Protein AF-A0A9E7YPV1-F1 (afdb_monomer_lite)

Sequence (61 aa):
MTFIAEPDDAGTLLTTRTCVHCPDEATRRRFAPYWYLIRVPSGLIRRMLLQRIRQLAEAHA

pLDDT: mean 80.48, std 6.54, range [52.28, 88.19]

Foldseek 3Di:
DDWDWDADPVGIDIDDDDDDDDPDPVSCVVCVVVCVVVCVVVVVVVVVVVVVVVVVVVVVD

Radius of gyration: 15.5 Å; chains: 1; bounding box: 33×19×43 Å

Secondary structure (DSSP, 8-state):
-EEEEEEETTEEEEEEE-------HHHHHHHHHHHHHHHHHHHHHHHHHHHHHHHHHHHT-

Structure (mmCIF, N/CA/C/O backbone):
data_AF-A0A9E7YPV1-F1
#
_entry.id   AF-A0A9E7YPV1-F1
#
loop_
_atom_site.group_PDB
_atom_site.id
_atom_site.type_symbol
_atom_site.label_atom_id
_atom_site.label_alt_id
_atom_site.label_comp_id
_atom_site.label_asym_id
_atom_site.label_entity_id
_atom_site.label_seq_id
_atom_site.pdbx_PDB_ins_code
_atom_site.Cartn_x
_atom_site.Cartn_y
_atom_site.Cartn_z
_atom_site.occupancy
_atom_site.B_iso_or_equiv
_atom_site.auth_seq_id
_atom_site.auth_comp_id
_atom_site.auth_asym_id
_atom_site.auth_atom_id
_atom_site.pdbx_PDB_model_num
ATOM 1 N N . MET A 1 1 ? 4.854 9.050 1.425 1.00 60.09 1 MET A N 1
ATOM 2 C CA . MET A 1 1 ? 3.731 8.117 1.667 1.00 60.09 1 MET A CA 1
ATOM 3 C C . MET A 1 1 ? 2.651 8.924 2.346 1.00 60.09 1 MET A C 1
ATOM 5 O O . MET A 1 1 ? 2.930 9.460 3.406 1.00 60.09 1 MET A O 1
ATOM 9 N N . THR A 1 2 ? 1.488 9.070 1.721 1.00 76.88 2 THR A N 1
ATOM 10 C CA . THR A 1 2 ? 0.397 9.881 2.279 1.00 76.88 2 THR A CA 1
ATOM 11 C C . THR A 1 2 ? -0.740 8.953 2.673 1.00 76.88 2 THR A C 1
ATOM 13 O O . THR A 1 2 ? -1.109 8.078 1.883 1.00 76.88 2 THR A O 1
ATOM 16 N N . PHE A 1 3 ? -1.253 9.134 3.886 1.00 78.25 3 PHE A N 1
ATOM 17 C CA . PHE A 1 3 ? -2.418 8.434 4.416 1.00 78.25 3 PHE A CA 1
ATOM 18 C C . PHE A 1 3 ? -3.577 9.424 4.454 1.00 78.25 3 PHE A C 1
ATOM 20 O O . PHE A 1 3 ? -3.404 10.543 4.931 1.00 78.25 3 PHE A O 1
ATOM 27 N N . ILE A 1 4 ? -4.719 9.028 3.908 1.00 83.75 4 ILE A N 1
ATOM 28 C CA . ILE A 1 4 ? -5.943 9.826 3.887 1.00 83.75 4 ILE A CA 1
ATOM 29 C C . ILE A 1 4 ? -7.008 8.983 4.577 1.00 83.75 4 ILE A C 1
ATOM 31 O O . ILE A 1 4 ? -7.227 7.841 4.177 1.00 83.75 4 ILE A O 1
ATOM 35 N N . ALA A 1 5 ? -7.600 9.521 5.636 1.00 83.44 5 ALA A N 1
ATOM 36 C CA . ALA A 1 5 ? -8.729 8.920 6.326 1.00 83.44 5 ALA A CA 1
ATOM 37 C C . ALA A 1 5 ? -9.976 9.723 5.956 1.00 83.44 5 ALA A C 1
ATOM 39 O O . ALA A 1 5 ? -10.043 10.913 6.259 1.00 83.44 5 ALA A O 1
ATOM 40 N N . GLU A 1 6 ? -10.919 9.088 5.272 1.00 87.50 6 GLU A N 1
ATOM 41 C CA . GLU A 1 6 ? -12.185 9.699 4.867 1.00 87.50 6 GLU A CA 1
ATOM 42 C C . GLU A 1 6 ? -13.329 9.009 5.619 1.00 87.50 6 GLU A C 1
ATOM 44 O O . GLU A 1 6 ? -13.299 7.784 5.764 1.00 87.50 6 GLU A O 1
ATOM 49 N N . PRO A 1 7 ? -14.314 9.757 6.141 1.00 82.75 7 PRO A N 1
ATOM 50 C CA . PRO A 1 7 ? -15.511 9.151 6.707 1.00 82.75 7 PRO A CA 1
ATOM 51 C C . PRO A 1 7 ? -16.299 8.445 5.594 1.00 82.75 7 PRO A C 1
ATOM 53 O O . PRO A 1 7 ? -16.486 9.001 4.514 1.00 82.75 7 PRO A O 1
ATOM 56 N N . ASP A 1 8 ? -16.736 7.220 5.864 1.00 85.88 8 ASP A N 1
ATOM 57 C CA . ASP A 1 8 ? -17.515 6.361 4.970 1.00 85.88 8 ASP A CA 1
ATOM 58 C C . ASP A 1 8 ? -18.799 5.916 5.688 1.00 85.88 8 ASP A C 1
ATOM 60 O O . ASP A 1 8 ? -18.841 5.888 6.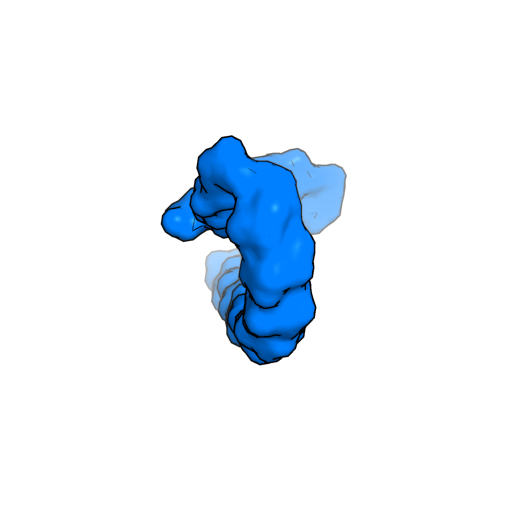919 1.00 85.88 8 ASP A O 1
ATOM 64 N N . ASP A 1 9 ? -19.844 5.540 4.948 1.00 74.00 9 ASP A N 1
ATOM 65 C CA . ASP A 1 9 ? -21.158 5.173 5.515 1.00 74.00 9 ASP A CA 1
ATOM 66 C C . ASP A 1 9 ? -21.074 4.034 6.558 1.00 74.00 9 ASP A C 1
ATOM 68 O O . ASP A 1 9 ? -21.902 3.941 7.463 1.00 74.00 9 ASP A O 1
ATOM 72 N N . ALA A 1 10 ? -20.045 3.182 6.471 1.00 76.06 10 ALA A N 1
ATOM 73 C CA . ALA A 1 10 ? -19.796 2.078 7.398 1.00 76.06 10 ALA A CA 1
ATOM 74 C C . ALA A 1 10 ? -18.640 2.324 8.398 1.00 76.06 10 ALA A C 1
ATOM 76 O O . ALA A 1 10 ? -18.272 1.398 9.126 1.00 76.06 10 ALA A O 1
ATOM 77 N N . GLY A 1 11 ? -18.033 3.521 8.440 1.00 79.19 11 GLY A N 1
ATOM 78 C CA . GLY A 1 11 ? -16.925 3.841 9.352 1.00 79.19 11 GLY A CA 1
ATOM 79 C C . GLY A 1 11 ? -15.916 4.853 8.794 1.00 79.19 11 GLY A C 1
ATOM 80 O O . GLY A 1 11 ? -16.278 5.942 8.367 1.00 79.19 11 GLY A O 1
ATOM 81 N N . THR A 1 12 ? -14.625 4.511 8.820 1.00 82.44 12 THR A N 1
ATOM 82 C CA . THR A 1 12 ? -13.538 5.372 8.315 1.00 82.44 12 THR A CA 1
ATOM 83 C C . THR A 1 12 ? -12.723 4.617 7.270 1.00 82.44 12 THR A C 1
ATOM 85 O O . THR A 1 12 ? -12.066 3.620 7.582 1.00 82.44 12 THR A O 1
ATOM 88 N N . LEU A 1 13 ? -12.724 5.099 6.027 1.00 81.19 13 LEU A N 1
ATOM 89 C CA . LEU A 1 13 ? -11.924 4.559 4.935 1.00 81.19 13 LEU A CA 1
ATOM 90 C C . LEU A 1 13 ? -10.501 5.124 4.992 1.00 81.19 13 LEU A C 1
ATOM 92 O O . LEU A 1 13 ? -10.263 6.302 4.732 1.00 81.19 13 LEU A O 1
ATOM 96 N N . LEU A 1 14 ? -9.530 4.261 5.291 1.00 81.38 14 LEU A N 1
ATOM 97 C CA . LEU A 1 14 ? -8.113 4.619 5.275 1.00 81.38 14 LEU A CA 1
ATOM 98 C C . LEU A 1 14 ? -7.463 4.229 3.942 1.00 81.38 14 LEU A C 1
ATOM 100 O O . LEU A 1 14 ? -7.272 3.049 3.641 1.00 81.38 14 LEU A O 1
ATOM 104 N N . THR A 1 15 ? -7.051 5.233 3.172 1.00 80.06 15 THR A N 1
ATOM 105 C CA . THR A 1 15 ? -6.398 5.066 1.872 1.00 80.06 15 THR A CA 1
ATOM 106 C C . THR A 1 15 ? -4.940 5.513 1.928 1.00 80.06 15 THR A C 1
ATOM 108 O O . THR A 1 15 ? -4.621 6.638 2.312 1.00 80.06 15 THR A O 1
ATOM 111 N N . THR A 1 16 ? -4.027 4.654 1.468 1.00 81.75 16 THR A N 1
ATOM 112 C CA . THR A 1 16 ? -2.597 4.985 1.376 1.00 81.75 16 THR A CA 1
ATOM 113 C C . THR A 1 16 ? -2.183 5.185 -0.073 1.00 81.75 16 THR A C 1
ATOM 115 O O . THR A 1 16 ? -2.094 4.223 -0.841 1.00 81.75 16 THR A O 1
ATOM 118 N N . ARG A 1 17 ? -1.823 6.416 -0.445 1.00 80.00 17 ARG A N 1
ATOM 119 C CA . ARG A 1 17 ? -1.338 6.729 -1.796 1.00 80.00 17 ARG A CA 1
ATOM 120 C C . ARG A 1 17 ? 0.185 6.796 -1.834 1.00 80.00 17 ARG A C 1
ATOM 122 O O . ARG A 1 17 ? 0.864 7.284 -0.926 1.00 80.00 17 ARG A O 1
ATOM 129 N N . THR A 1 18 ? 0.774 6.267 -2.901 1.00 76.81 18 THR A N 1
ATOM 130 C CA . THR A 1 18 ? 2.199 6.454 -3.195 1.00 76.81 18 THR A CA 1
ATOM 131 C C . THR A 1 18 ? 2.356 6.810 -4.648 1.00 76.81 18 THR A C 1
ATOM 133 O O . THR A 1 18 ? 2.141 5.990 -5.535 1.00 76.81 18 THR A O 1
ATOM 136 N N . CYS A 1 19 ? 2.667 8.081 -4.855 1.00 72.94 19 CYS A N 1
ATOM 137 C CA . CYS A 1 19 ? 2.968 8.63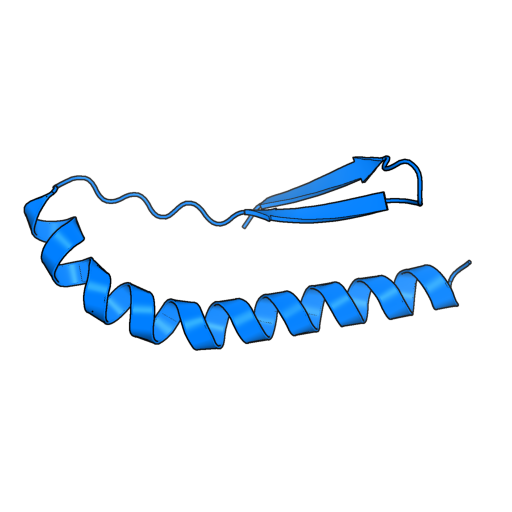5 -6.154 1.00 72.94 19 CYS A CA 1
ATOM 138 C C . CYS A 1 19 ? 4.427 8.317 -6.474 1.00 72.94 19 CYS A C 1
ATOM 140 O O . CYS A 1 19 ? 5.309 8.588 -5.661 1.00 72.94 19 CYS A O 1
ATOM 142 N N . VAL A 1 20 ? 4.665 7.747 -7.650 1.00 73.12 20 VAL A N 1
ATOM 143 C CA . VAL A 1 20 ? 6.002 7.642 -8.232 1.00 73.12 20 VAL A CA 1
ATOM 144 C C . VAL A 1 20 ? 6.022 8.522 -9.457 1.00 73.12 20 VAL A C 1
ATOM 146 O O . VAL A 1 20 ? 5.192 8.368 -10.351 1.00 73.12 20 VAL A O 1
ATOM 149 N N . HIS A 1 21 ? 6.933 9.486 -9.455 1.00 73.00 21 HIS A N 1
ATOM 150 C CA . HIS A 1 21 ? 7.124 10.369 -10.586 1.00 73.00 21 HIS A CA 1
ATOM 151 C C . HIS A 1 21 ? 7.996 9.658 -11.625 1.00 73.00 21 HIS A C 1
ATOM 153 O O . HIS A 1 21 ? 9.105 9.227 -11.317 1.00 73.00 21 HIS A O 1
ATOM 159 N N . CYS A 1 22 ? 7.480 9.513 -12.845 1.00 69.31 22 CYS A N 1
ATOM 160 C CA . CYS A 1 22 ? 8.241 9.038 -13.996 1.00 69.31 22 CYS A CA 1
ATOM 161 C C . CYS A 1 22 ? 8.251 10.166 -15.039 1.00 69.31 22 CYS A C 1
ATOM 163 O O . CYS A 1 22 ? 7.183 10.447 -15.583 1.00 69.31 22 CYS A O 1
ATOM 165 N N . PRO A 1 23 ? 9.401 10.812 -15.300 1.00 73.06 23 PRO A N 1
ATOM 166 C CA . PRO A 1 23 ? 9.473 11.972 -16.190 1.00 73.06 23 PRO A CA 1
ATOM 167 C C . PRO A 1 23 ? 9.324 11.617 -17.680 1.00 73.06 23 PRO A C 1
ATOM 169 O O . PRO A 1 23 ? 8.765 12.410 -18.427 1.00 73.06 23 PRO A O 1
ATOM 172 N N . ASP A 1 24 ? 9.727 10.411 -18.102 1.00 82.19 24 ASP A N 1
ATOM 173 C CA . ASP A 1 24 ? 9.710 9.995 -19.514 1.00 82.19 24 ASP A CA 1
ATOM 1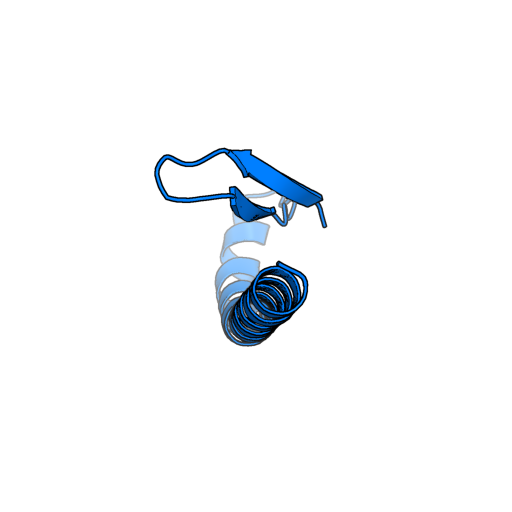74 C C . ASP A 1 24 ? 8.909 8.712 -19.756 1.00 82.19 24 ASP A C 1
ATOM 176 O O . ASP A 1 24 ? 8.963 7.755 -18.974 1.00 82.19 24 ASP A O 1
ATOM 180 N N . GLU A 1 25 ? 8.239 8.631 -20.907 1.00 77.81 25 GLU A N 1
ATOM 181 C CA . GLU A 1 25 ? 7.475 7.448 -21.323 1.00 77.81 25 GLU A CA 1
ATOM 182 C C . GLU A 1 25 ? 8.372 6.230 -21.611 1.00 77.81 25 GLU A C 1
ATOM 184 O O . GLU A 1 25 ? 8.014 5.093 -21.288 1.00 77.81 25 GLU A O 1
ATOM 189 N N . ALA A 1 26 ? 9.579 6.459 -22.144 1.00 81.06 26 ALA A N 1
ATOM 190 C CA . ALA A 1 26 ? 10.582 5.415 -22.364 1.00 81.06 26 ALA A CA 1
ATOM 191 C C . ALA A 1 26 ? 11.076 4.812 -21.036 1.00 81.06 26 ALA A C 1
ATOM 193 O O . ALA A 1 26 ? 11.170 3.588 -20.894 1.00 81.06 26 ALA A O 1
ATOM 194 N N . THR A 1 27 ? 11.313 5.666 -20.036 1.00 78.50 27 THR A N 1
ATOM 195 C CA . THR A 1 27 ? 11.667 5.257 -18.672 1.00 78.50 27 THR A CA 1
ATOM 196 C C . THR A 1 27 ? 10.495 4.538 -18.015 1.00 78.50 27 THR A C 1
ATOM 198 O O . THR A 1 27 ? 1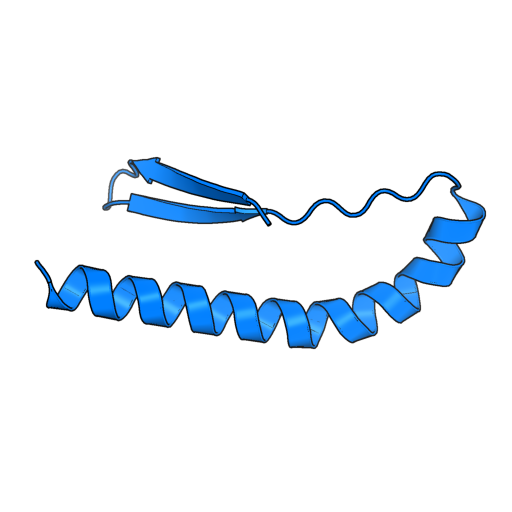0.691 3.475 -17.437 1.00 78.50 27 THR A O 1
ATOM 201 N N . ARG A 1 28 ? 9.256 5.020 -18.192 1.00 79.38 28 ARG A N 1
ATOM 202 C CA . ARG A 1 28 ? 8.040 4.366 -17.686 1.00 79.38 28 ARG A CA 1
ATOM 203 C C . ARG A 1 28 ? 7.855 2.959 -18.255 1.00 79.38 28 ARG A C 1
ATOM 205 O O . ARG A 1 28 ? 7.492 2.069 -17.498 1.00 79.38 28 ARG A O 1
ATOM 212 N N . ARG A 1 29 ? 8.126 2.723 -19.545 1.00 80.94 29 ARG A N 1
ATOM 213 C CA . ARG A 1 29 ? 8.009 1.385 -20.165 1.00 80.94 29 ARG A CA 1
ATOM 214 C C . ARG A 1 29 ? 9.047 0.393 -19.645 1.00 80.94 29 ARG A C 1
ATOM 216 O O . ARG A 1 29 ? 8.698 -0.751 -19.383 1.00 80.94 29 ARG A O 1
ATOM 223 N N . ARG A 1 30 ? 10.299 0.824 -19.462 1.00 82.19 30 ARG A N 1
ATOM 224 C CA . ARG A 1 30 ? 11.366 -0.023 -18.890 1.00 82.19 30 ARG A CA 1
ATOM 225 C C . ARG A 1 30 ? 11.181 -0.245 -17.392 1.00 82.19 30 ARG A C 1
ATOM 227 O O . ARG A 1 30 ? 11.446 -1.328 -16.883 1.00 82.19 30 ARG A O 1
ATOM 234 N N . PHE A 1 31 ? 10.684 0.772 -16.699 1.00 81.31 31 PHE A N 1
ATOM 235 C CA . PHE A 1 31 ? 10.410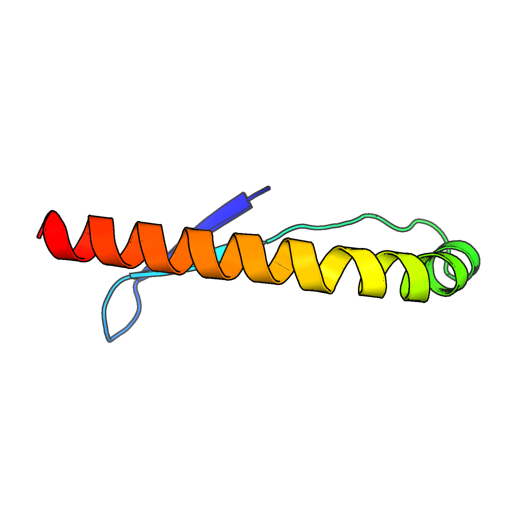 0.723 -15.274 1.00 81.31 31 PHE A CA 1
ATOM 236 C C . PHE A 1 31 ? 9.119 -0.031 -14.961 1.00 81.31 31 PHE A C 1
ATOM 238 O O . PHE A 1 31 ? 9.041 -0.626 -13.903 1.00 81.31 31 PHE A O 1
ATOM 245 N N . ALA A 1 32 ? 8.127 -0.080 -15.855 1.00 81.38 32 ALA A N 1
ATOM 246 C CA . ALA A 1 32 ? 6.853 -0.769 -15.632 1.00 81.38 32 ALA A CA 1
ATOM 247 C C . ALA A 1 32 ? 6.989 -2.241 -15.192 1.00 81.38 32 ALA A C 1
ATOM 249 O O . ALA A 1 32 ? 6.366 -2.579 -14.184 1.00 81.38 32 ALA A O 1
ATOM 250 N N . PRO A 1 33 ? 7.773 -3.114 -15.861 1.00 85.31 33 PRO A N 1
ATOM 251 C CA . PRO A 1 33 ? 7.937 -4.500 -15.423 1.00 85.31 33 PRO A CA 1
ATOM 252 C C . PRO A 1 33 ? 8.652 -4.597 -14.069 1.00 85.31 33 PRO A C 1
ATOM 254 O O . PRO A 1 33 ? 8.170 -5.297 -13.182 1.00 85.31 33 PRO A O 1
ATOM 257 N N . TYR A 1 34 ? 9.733 -3.834 -13.864 1.00 84.50 34 TYR A N 1
ATOM 258 C CA . TYR A 1 34 ? 10.438 -3.754 -12.576 1.00 84.50 34 TYR A CA 1
ATOM 259 C C . TYR A 1 34 ? 9.515 -3.251 -11.453 1.00 84.50 34 TYR A C 1
ATOM 261 O O . TYR A 1 34 ? 9.429 -3.844 -10.378 1.00 84.50 34 TYR A O 1
ATOM 269 N N . TRP A 1 35 ? 8.749 -2.200 -11.740 1.00 82.69 35 TRP A N 1
ATOM 270 C CA . TRP A 1 35 ? 7.770 -1.591 -10.853 1.00 82.69 35 TRP A CA 1
ATOM 271 C C . TRP A 1 35 ? 6.663 -2.572 -10.496 1.00 82.69 35 TRP A C 1
ATOM 273 O O . TRP A 1 35 ? 6.295 -2.662 -9.335 1.00 82.69 35 TRP A O 1
ATOM 283 N N . TYR A 1 36 ? 6.139 -3.339 -11.454 1.00 82.81 36 TYR A N 1
ATOM 284 C CA . TYR A 1 36 ? 5.133 -4.361 -11.172 1.00 82.81 36 TYR A CA 1
ATOM 285 C C . TYR A 1 36 ? 5.673 -5.433 -10.225 1.00 82.81 36 TYR A C 1
ATOM 287 O O . TYR A 1 36 ? 4.977 -5.812 -9.282 1.00 82.81 36 TYR A O 1
ATOM 295 N N . LEU A 1 37 ? 6.923 -5.852 -10.434 1.00 86.50 37 LEU A N 1
ATOM 296 C CA . LEU A 1 37 ? 7.592 -6.863 -9.622 1.00 86.50 37 LEU A CA 1
ATOM 297 C C . LEU A 1 37 ? 7.747 -6.418 -8.163 1.00 86.50 37 LEU A C 1
ATOM 299 O O . LEU A 1 37 ? 7.486 -7.205 -7.259 1.00 86.50 37 LEU A O 1
ATOM 303 N N . ILE A 1 38 ? 8.081 -5.145 -7.921 1.00 83.12 38 ILE A N 1
ATOM 304 C CA . ILE A 1 38 ? 8.191 -4.587 -6.561 1.00 83.12 38 ILE A CA 1
ATOM 305 C C . ILE A 1 38 ? 6.847 -4.106 -5.990 1.00 83.12 38 ILE A C 1
ATOM 307 O O . ILE A 1 38 ? 6.664 -4.075 -4.770 1.00 83.12 38 ILE A O 1
ATOM 311 N N . ARG A 1 39 ? 5.879 -3.747 -6.844 1.00 82.00 39 ARG A N 1
ATOM 312 C CA . ARG A 1 39 ? 4.543 -3.265 -6.453 1.00 82.00 39 ARG A CA 1
ATOM 313 C C . ARG A 1 39 ? 3.724 -4.364 -5.803 1.00 82.00 39 ARG A C 1
ATOM 315 O O . ARG A 1 39 ? 2.986 -4.065 -4.873 1.00 82.00 39 ARG A O 1
ATOM 322 N N . VAL A 1 40 ? 3.831 -5.602 -6.279 1.00 79.44 40 VAL A N 1
ATOM 323 C CA . VAL A 1 40 ? 3.097 -6.742 -5.708 1.00 79.44 40 VAL A CA 1
ATOM 324 C C . VAL A 1 40 ? 3.464 -6.973 -4.231 1.00 79.44 40 VAL A C 1
ATOM 326 O O . VAL A 1 40 ? 2.566 -6.853 -3.393 1.00 79.44 40 VAL A O 1
ATOM 329 N N . PRO A 1 41 ? 4.740 -7.202 -3.857 1.00 83.12 41 PRO A N 1
ATOM 330 C CA . PRO A 1 41 ? 5.122 -7.365 -2.454 1.00 83.12 41 PRO A CA 1
ATOM 331 C C . PRO A 1 41 ? 4.892 -6.081 -1.643 1.00 83.12 41 PRO A C 1
ATOM 333 O O . PRO A 1 41 ? 4.359 -6.138 -0.536 1.00 83.12 41 PRO A O 1
ATOM 336 N N . SER A 1 42 ? 5.183 -4.902 -2.207 1.00 79.81 42 SER A N 1
ATOM 337 C CA . SER A 1 42 ? 4.929 -3.619 -1.527 1.00 79.81 42 SER A CA 1
ATOM 338 C C . SER A 1 42 ? 3.439 -3.364 -1.262 1.00 79.81 42 SER A C 1
ATOM 340 O O . SER A 1 42 ? 3.070 -2.754 -0.257 1.00 79.81 42 SER A O 1
ATOM 342 N N . GLY A 1 43 ? 2.565 -3.811 -2.164 1.00 81.69 43 GLY A N 1
ATOM 343 C CA . GLY A 1 43 ? 1.113 -3.725 -2.036 1.00 81.69 43 GLY A CA 1
ATOM 344 C C . GLY A 1 43 ? 0.560 -4.699 -0.999 1.00 81.69 43 GLY A C 1
ATOM 345 O O . GLY A 1 43 ? -0.343 -4.332 -0.249 1.00 81.69 43 GLY A O 1
ATOM 346 N N . LEU A 1 44 ? 1.135 -5.902 -0.908 1.00 84.81 44 LEU A N 1
ATOM 347 C CA . LEU A 1 44 ? 0.817 -6.883 0.133 1.00 84.81 44 LEU A CA 1
ATOM 348 C C . LEU A 1 44 ? 1.139 -6.337 1.526 1.00 84.81 44 LEU A C 1
ATOM 350 O O . LEU A 1 44 ? 0.262 -6.337 2.385 1.00 84.81 44 LEU A O 1
ATOM 354 N N . ILE A 1 45 ? 2.334 -5.770 1.723 1.00 85.19 45 ILE A N 1
ATOM 355 C CA . ILE A 1 45 ? 2.719 -5.150 3.003 1.00 85.19 45 ILE A CA 1
ATOM 356 C C . ILE A 1 45 ? 1.757 -4.014 3.369 1.00 85.19 45 ILE A C 1
ATOM 358 O O . ILE A 1 45 ? 1.321 -3.916 4.513 1.00 85.19 45 ILE A O 1
ATOM 362 N N . ARG A 1 46 ? 1.361 -3.177 2.402 1.00 84.06 46 ARG A N 1
ATOM 363 C CA . ARG A 1 46 ? 0.369 -2.114 2.642 1.00 84.06 46 ARG A CA 1
ATOM 364 C C . ARG A 1 46 ? -0.998 -2.660 3.025 1.00 84.06 46 ARG A C 1
ATOM 366 O O . ARG A 1 46 ? -1.617 -2.112 3.927 1.00 84.06 46 ARG A O 1
ATOM 373 N N . ARG A 1 47 ? -1.466 -3.725 2.368 1.00 84.88 47 ARG A N 1
ATOM 374 C CA . ARG A 1 47 ? -2.721 -4.395 2.736 1.00 84.88 47 ARG A CA 1
ATOM 375 C C . ARG A 1 47 ? -2.651 -4.957 4.151 1.00 84.88 47 ARG A C 1
ATOM 377 O O . ARG A 1 47 ? -3.571 -4.724 4.924 1.00 84.88 47 ARG A O 1
ATOM 384 N N . MET A 1 48 ? -1.551 -5.622 4.500 1.00 88.19 48 MET A N 1
ATOM 385 C CA . MET A 1 48 ? -1.325 -6.129 5.855 1.00 88.19 48 MET A CA 1
ATOM 386 C C . MET A 1 48 ? -1.319 -4.994 6.882 1.00 88.19 48 MET A C 1
ATOM 388 O O . MET A 1 48 ? 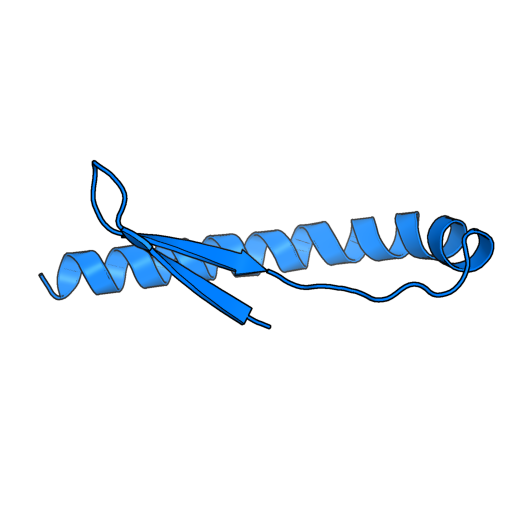-1.971 -5.105 7.915 1.00 88.19 48 MET A O 1
ATOM 392 N N . LEU A 1 49 ? -0.637 -3.883 6.588 1.00 86.69 49 LEU A N 1
ATOM 393 C CA . LEU A 1 49 ? -0.614 -2.703 7.450 1.00 86.69 49 LEU A CA 1
ATOM 394 C C . LEU A 1 49 ? -2.023 -2.129 7.654 1.00 86.69 49 LEU A C 1
ATOM 396 O O . LEU A 1 49 ? -2.414 -1.893 8.790 1.00 86.69 49 LEU A O 1
ATOM 400 N N . LEU A 1 50 ? -2.803 -1.955 6.582 1.00 85.81 50 LEU A N 1
ATOM 401 C CA . LEU A 1 50 ? -4.180 -1.454 6.667 1.00 85.81 50 LEU A CA 1
ATOM 402 C C . LEU A 1 50 ? -5.090 -2.401 7.463 1.00 85.81 50 LEU A C 1
ATOM 404 O O . LEU A 1 50 ? -5.872 -1.937 8.286 1.00 85.81 50 LEU A O 1
ATOM 408 N N . GLN A 1 51 ? -4.956 -3.718 7.283 1.00 87.56 51 GLN A N 1
ATOM 409 C CA . GLN A 1 51 ? -5.689 -4.703 8.087 1.00 87.56 51 GLN A CA 1
ATOM 410 C C . GLN A 1 51 ? -5.315 -4.630 9.570 1.00 87.56 51 GLN A C 1
ATOM 412 O O . GLN A 1 51 ? -6.192 -4.706 10.426 1.00 87.56 51 GLN A O 1
ATOM 417 N N . ARG A 1 52 ? -4.029 -4.449 9.889 1.00 87.56 52 ARG A N 1
ATOM 418 C CA . ARG A 1 52 ? -3.574 -4.274 11.275 1.00 87.56 52 ARG A CA 1
ATOM 419 C C . ARG A 1 52 ? -4.105 -2.988 11.890 1.00 87.56 52 ARG A C 1
ATOM 421 O O . ARG A 1 52 ? -4.572 -3.027 13.021 1.00 87.56 52 ARG A O 1
ATOM 428 N N . ILE A 1 53 ? -4.077 -1.882 11.148 1.00 85.62 53 ILE A N 1
ATOM 429 C CA . ILE A 1 53 ? -4.654 -0.611 11.599 1.00 85.62 53 ILE A CA 1
ATOM 430 C C . ILE A 1 53 ? -6.149 -0.777 11.865 1.00 85.62 53 ILE A C 1
ATOM 432 O O . ILE A 1 53 ? -6.617 -0.334 12.905 1.00 85.62 53 ILE A O 1
ATOM 436 N N . ARG A 1 54 ? -6.878 -1.471 10.982 1.00 84.25 54 ARG A N 1
ATOM 437 C CA . ARG A 1 54 ? -8.293 -1.789 11.197 1.00 84.25 54 ARG A CA 1
ATOM 438 C C . ARG A 1 54 ? -8.512 -2.571 12.492 1.00 84.25 54 ARG A C 1
ATOM 440 O O . ARG A 1 54 ? -9.329 -2.154 13.298 1.00 84.25 54 ARG A O 1
ATOM 447 N N . GLN A 1 55 ? -7.769 -3.656 12.715 1.00 87.50 55 GLN A N 1
ATOM 448 C CA . GLN A 1 55 ? -7.918 -4.452 13.939 1.00 87.50 55 GLN A CA 1
ATOM 449 C C . GLN A 1 55 ? -7.596 -3.658 15.206 1.00 87.50 55 GLN A C 1
ATOM 451 O O . GLN A 1 55 ? -8.278 -3.817 16.209 1.00 87.50 55 GLN A O 1
ATOM 456 N N . LEU A 1 56 ? -6.571 -2.803 15.169 1.00 86.31 56 LEU A N 1
ATOM 457 C CA . LEU A 1 56 ? -6.253 -1.922 16.291 1.00 86.31 56 LEU A CA 1
ATOM 458 C C . LEU A 1 56 ? -7.363 -0.890 16.513 1.00 86.31 56 LEU A C 1
ATOM 460 O O . LEU A 1 56 ? -7.774 -0.687 17.645 1.00 86.31 56 LEU A O 1
ATOM 464 N N . ALA A 1 57 ? -7.883 -0.272 15.453 1.00 82.75 57 ALA A N 1
ATOM 465 C CA . ALA A 1 57 ? -8.969 0.697 15.559 1.00 82.75 57 ALA A CA 1
ATOM 466 C C . ALA A 1 57 ? -10.257 0.069 16.118 1.00 82.75 57 ALA A C 1
ATOM 468 O O . ALA A 1 57 ? -10.889 0.668 16.977 1.00 82.75 57 ALA A O 1
ATOM 469 N N . GLU A 1 58 ? -10.611 -1.143 15.678 1.00 83.06 58 GLU A N 1
ATOM 470 C CA . GLU A 1 58 ? -11.771 -1.893 16.185 1.00 83.06 58 GLU A CA 1
ATOM 471 C C . GLU A 1 58 ? -11.566 -2.386 17.629 1.00 83.06 58 GLU A C 1
ATOM 473 O O . GLU A 1 58 ? -12.530 -2.471 18.376 1.00 83.06 58 GLU A O 1
ATOM 478 N N . ALA A 1 59 ? -10.332 -2.694 18.046 1.00 80.38 59 ALA A N 1
ATOM 479 C CA . ALA A 1 59 ? -10.024 -3.110 19.420 1.00 80.38 59 ALA A CA 1
ATOM 480 C C . ALA A 1 59 ? -9.943 -1.944 20.423 1.00 80.38 59 ALA A C 1
ATOM 482 O O . ALA A 1 59 ? -9.998 -2.169 21.630 1.00 80.38 59 ALA A O 1
ATOM 483 N N . HIS A 1 60 ? -9.750 -0.717 19.932 1.00 63.50 60 HIS A N 1
ATOM 484 C CA . HIS A 1 60 ? -9.717 0.510 20.732 1.00 63.50 60 HIS A CA 1
ATOM 485 C C . HIS A 1 60 ? -11.078 1.238 20.783 1.00 63.50 60 HIS A C 1
ATOM 487 O O . HIS A 1 60 ? -11.144 2.325 21.363 1.00 63.50 60 HIS A O 1
ATOM 493 N N . ALA A 1 61 ? -12.127 0.664 20.183 1.00 52.28 61 ALA A N 1
ATOM 494 C CA . ALA A 1 61 ? -13.515 1.133 20.234 1.00 52.28 61 ALA A CA 1
ATOM 495 C C . ALA A 1 61 ? -14.326 0.324 21.258 1.00 52.28 61 ALA A C 1
ATOM 497 O O . ALA A 1 61 ? -15.200 0.937 21.911 1.00 52.28 61 ALA A O 1
#